Protein AF-A0A9E1KNC7-F1 (afdb_monomer_lite)

Foldseek 3Di:
DDDDDDDDPVPDDLQRADKAWDWDFDDPVDTPDIDIDIHHSQNYVVSVVVVVVVVVCCVPVNPPPD

Radius of gyration: 16.57 Å; chains: 1; bounding box: 32×22×59 Å

pLDDT: mean 79.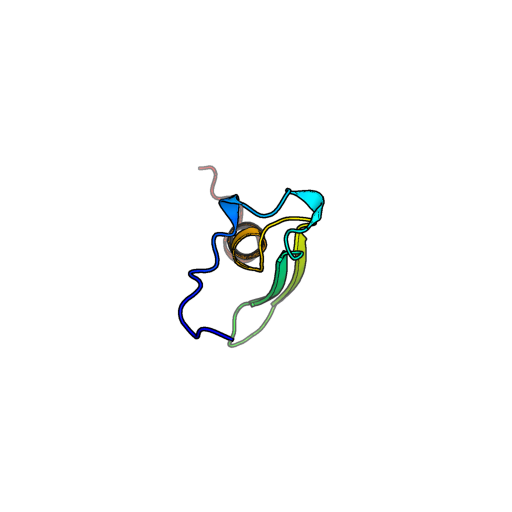11, std 18.34, range [42.25, 98.06]

Structure (mmCIF, N/CA/C/O backbone):
data_AF-A0A9E1KNC7-F1
#
_entry.id   AF-A0A9E1KNC7-F1
#
loop_
_atom_site.group_PDB
_atom_site.id
_atom_site.type_symbol
_atom_site.label_atom_id
_atom_site.label_alt_id
_atom_site.label_comp_id
_atom_site.label_asym_id
_atom_site.label_entity_id
_atom_site.label_seq_id
_atom_site.pdbx_PDB_ins_code
_atom_site.Cartn_x
_atom_site.Cartn_y
_atom_site.Cartn_z
_atom_site.occupancy
_atom_site.B_iso_or_equiv
_atom_site.auth_seq_id
_atom_site.auth_comp_id
_atom_site.auth_asym_id
_atom_site.auth_atom_id
_atom_site.pdbx_PDB_model_num
ATOM 1 N N . ILE A 1 1 ? 7.308 -12.715 -37.445 1.00 48.66 1 ILE A N 1
ATOM 2 C CA . ILE A 1 1 ? 7.774 -12.275 -36.109 1.00 48.66 1 ILE A CA 1
ATOM 3 C C . ILE A 1 1 ? 7.794 -13.496 -35.201 1.00 48.66 1 ILE A C 1
ATOM 5 O O . ILE A 1 1 ? 6.757 -14.125 -35.043 1.00 48.66 1 ILE A O 1
ATOM 9 N N . ALA A 1 2 ? 8.987 -13.929 -34.787 1.00 43.28 2 ALA A N 1
ATOM 10 C CA . ALA A 1 2 ? 9.199 -15.182 -34.060 1.00 43.28 2 ALA A CA 1
ATOM 11 C C . ALA A 1 2 ? 8.685 -15.081 -32.614 1.00 43.28 2 ALA A C 1
ATOM 13 O O . ALA A 1 2 ? 8.768 -14.028 -31.993 1.00 43.28 2 ALA A O 1
ATOM 14 N N . GLN A 1 3 ? 8.125 -16.177 -32.106 1.00 52.06 3 GLN A N 1
ATOM 15 C CA . GLN A 1 3 ? 7.228 -16.209 -30.945 1.00 52.06 3 GLN A CA 1
ATOM 16 C C . GLN A 1 3 ? 7.918 -16.680 -29.648 1.00 52.06 3 GLN A C 1
ATOM 18 O O . GLN A 1 3 ? 7.277 -17.321 -28.822 1.00 52.06 3 GLN A O 1
ATOM 23 N N . ASN A 1 4 ? 9.224 -16.422 -29.484 1.00 56.50 4 ASN A N 1
ATOM 24 C CA . ASN A 1 4 ? 10.006 -16.998 -28.378 1.00 56.50 4 ASN A CA 1
ATOM 25 C C . ASN A 1 4 ? 11.081 -16.069 -27.776 1.00 56.50 4 ASN A C 1
ATOM 27 O O . ASN A 1 4 ? 12.107 -16.543 -27.293 1.00 56.50 4 ASN A O 1
ATOM 31 N N . GLU A 1 5 ? 10.871 -14.753 -27.807 1.00 57.78 5 GLU A N 1
ATOM 32 C CA . GLU A 1 5 ? 11.759 -13.806 -27.120 1.00 57.78 5 GLU A CA 1
ATOM 33 C C . GLU A 1 5 ? 11.464 -13.837 -25.611 1.00 57.78 5 GLU A C 1
ATOM 35 O O . GLU A 1 5 ? 10.400 -13.413 -25.155 1.00 57.78 5 GLU A O 1
ATOM 40 N N . VAL A 1 6 ? 12.402 -14.374 -24.828 1.00 56.38 6 VAL A N 1
ATOM 41 C CA . VAL A 1 6 ? 12.373 -14.300 -23.363 1.00 56.38 6 VAL A CA 1
ATOM 42 C C . VAL A 1 6 ? 12.675 -12.857 -22.974 1.00 56.38 6 VAL A C 1
ATOM 44 O O . VAL A 1 6 ? 13.801 -12.392 -23.136 1.00 56.38 6 VAL A O 1
ATOM 47 N N . TYR A 1 7 ? 11.663 -12.147 -22.477 1.00 54.09 7 TYR A N 1
ATOM 48 C CA . TYR A 1 7 ? 11.796 -10.776 -21.988 1.00 54.09 7 TYR A CA 1
ATOM 49 C C . TYR A 1 7 ? 12.770 -10.748 -20.802 1.00 54.09 7 TYR A C 1
ATOM 51 O O . TYR A 1 7 ? 12.450 -11.211 -19.707 1.00 54.09 7 TYR A O 1
ATOM 59 N N . LYS A 1 8 ? 13.975 -10.228 -21.025 1.00 52.94 8 LYS A N 1
ATOM 60 C CA . LYS A 1 8 ? 14.976 -10.005 -19.984 1.00 52.94 8 LYS A CA 1
ATOM 61 C C . LYS A 1 8 ? 14.910 -8.553 -19.537 1.00 52.94 8 LYS A C 1
ATOM 63 O O . LYS A 1 8 ? 15.468 -7.669 -20.177 1.00 52.94 8 LYS A O 1
ATOM 68 N N . GLU A 1 9 ? 14.219 -8.297 -18.428 1.00 54.91 9 GLU A N 1
ATOM 69 C CA . GLU A 1 9 ? 14.144 -6.955 -17.818 1.00 54.91 9 GLU A CA 1
ATOM 70 C C . GLU A 1 9 ? 15.526 -6.373 -17.465 1.00 54.91 9 GLU A C 1
ATOM 72 O O . GLU A 1 9 ? 15.685 -5.157 -17.357 1.00 54.91 9 GLU A O 1
ATOM 77 N N . GLU A 1 10 ? 16.533 -7.235 -17.311 1.00 56.47 10 GLU A N 1
ATOM 78 C CA . GLU A 1 10 ? 17.934 -6.866 -17.092 1.00 56.47 10 GLU A CA 1
ATOM 79 C C . GLU A 1 10 ? 18.568 -6.113 -18.276 1.00 56.47 10 GLU A C 1
ATOM 81 O O . GLU A 1 10 ? 19.417 -5.253 -18.043 1.00 56.47 10 GLU A O 1
ATOM 86 N N . ASP A 1 11 ? 18.094 -6.336 -19.507 1.00 55.69 11 ASP A N 1
ATOM 87 C CA . ASP A 1 11 ? 18.633 -5.715 -20.729 1.00 55.69 11 ASP A CA 1
ATOM 88 C C . ASP A 1 11 ? 17.942 -4.381 -21.088 1.00 55.69 11 ASP A C 1
ATOM 90 O O . ASP A 1 11 ? 18.339 -3.674 -22.019 1.00 55.69 11 ASP A O 1
ATOM 94 N N . VAL A 1 12 ? 16.911 -3.996 -20.329 1.00 56.75 12 VAL A N 1
ATOM 95 C CA . VAL A 1 12 ? 16.210 -2.719 -20.481 1.00 56.75 12 VAL A CA 1
ATOM 96 C C . VAL A 1 12 ? 16.893 -1.682 -19.591 1.00 56.75 12 VAL A C 1
ATOM 98 O O . VAL A 1 12 ? 16.895 -1.808 -18.363 1.00 56.75 12 VAL A O 1
ATOM 101 N N . ALA A 1 13 ? 17.473 -0.641 -20.207 1.00 56.09 13 ALA A N 1
ATOM 102 C CA . ALA A 1 13 ? 18.085 0.476 -19.483 1.00 56.09 13 ALA A CA 1
ATOM 103 C C . ALA A 1 13 ? 17.139 0.969 -18.377 1.00 56.09 13 ALA A C 1
ATOM 105 O O . ALA A 1 13 ? 15.947 1.106 -18.624 1.00 56.09 13 ALA A O 1
ATOM 106 N N . GLU A 1 14 ? 17.660 1.254 -17.183 1.00 53.19 14 GLU A N 1
ATOM 107 C CA . GLU A 1 14 ? 16.888 1.561 -15.964 1.00 53.19 14 GLU A CA 1
ATOM 108 C C . GLU A 1 14 ? 15.733 2.561 -16.202 1.00 53.19 14 GLU A C 1
ATOM 110 O O . GLU A 1 14 ? 14.608 2.345 -15.765 1.00 53.19 14 GLU A O 1
ATOM 115 N N . ARG A 1 15 ? 15.973 3.580 -17.037 1.00 51.31 15 ARG A N 1
ATOM 116 C CA . ARG A 1 15 ? 15.007 4.604 -17.496 1.00 51.31 15 ARG A CA 1
ATOM 117 C C . ARG A 1 15 ? 13.846 4.123 -18.388 1.00 51.31 15 ARG A C 1
ATOM 119 O O . ARG A 1 15 ? 12.942 4.898 -18.674 1.00 51.31 15 ARG A O 1
ATOM 126 N N . HIS A 1 16 ? 13.897 2.895 -18.890 1.00 57.41 16 HIS A N 1
ATOM 127 C CA . HIS A 1 16 ? 12.861 2.258 -19.709 1.00 57.41 16 HIS A CA 1
ATOM 128 C C . HIS A 1 16 ? 12.099 1.169 -18.940 1.00 57.41 16 HIS A C 1
ATOM 130 O O . HIS A 1 16 ? 11.194 0.551 -19.502 1.00 57.41 16 HIS A O 1
ATOM 136 N N . ARG A 1 17 ? 12.428 0.933 -17.663 1.00 67.31 17 ARG A N 1
ATOM 137 C CA . ARG A 1 17 ? 11.671 0.011 -16.812 1.00 67.31 17 ARG A CA 1
ATOM 138 C C . ARG A 1 17 ? 10.312 0.612 -16.469 1.00 67.31 17 ARG A C 1
ATOM 140 O O . AR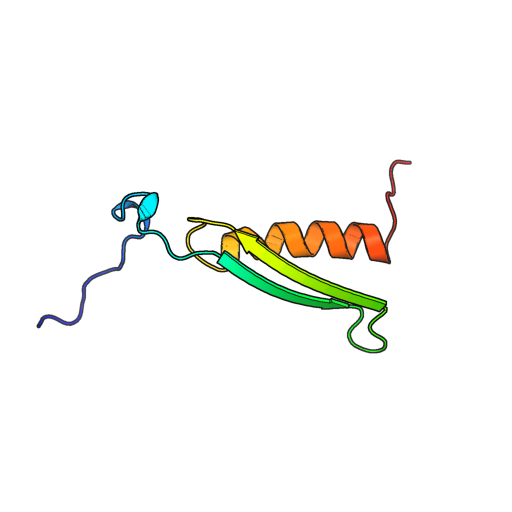G A 1 17 ? 10.203 1.789 -16.126 1.00 67.31 17 ARG A O 1
ATOM 147 N N . HIS A 1 18 ? 9.268 -0.208 -16.532 1.00 70.69 18 HIS A N 1
ATOM 148 C CA . HIS A 1 18 ? 7.929 0.209 -16.131 1.00 70.69 18 HIS A CA 1
ATOM 149 C C . HIS A 1 18 ? 7.911 0.653 -14.661 1.00 70.69 18 HIS A C 1
ATOM 151 O O . HIS A 1 18 ? 8.582 0.066 -13.807 1.00 70.69 18 HIS A O 1
ATOM 157 N N . HIS A 1 19 ? 7.133 1.692 -14.359 1.00 80.38 19 HIS A N 1
ATOM 158 C CA . HIS A 1 19 ? 6.898 2.113 -12.981 1.00 80.38 19 HIS A CA 1
ATOM 159 C C . HIS A 1 19 ? 6.157 1.011 -12.217 1.00 80.38 19 HIS A C 1
ATOM 161 O O . HIS A 1 19 ? 5.231 0.386 -12.740 1.00 80.38 19 HIS A O 1
ATOM 167 N N . GLY A 1 20 ? 6.557 0.774 -10.972 1.00 86.06 20 GLY A N 1
ATOM 168 C CA . GLY A 1 20 ? 5.850 -0.129 -10.080 1.00 86.06 20 GLY A CA 1
ATOM 169 C C . GLY A 1 20 ? 4.687 0.586 -9.420 1.00 86.06 20 GLY A C 1
ATOM 170 O O . GLY A 1 20 ? 4.911 1.391 -8.528 1.00 86.06 20 GLY A O 1
ATOM 171 N N . LEU A 1 21 ? 3.457 0.296 -9.836 1.00 87.81 21 LEU A N 1
ATOM 172 C CA . LEU A 1 21 ? 2.249 0.783 -9.169 1.00 87.81 21 LEU A CA 1
ATOM 173 C C . LEU A 1 21 ? 1.626 -0.343 -8.340 1.00 87.81 21 LEU A C 1
ATOM 175 O O . LEU A 1 21 ? 1.470 -1.464 -8.828 1.00 87.81 21 LEU A O 1
ATOM 179 N N . PHE A 1 22 ? 1.244 -0.040 -7.102 1.00 91.94 22 PHE A N 1
ATOM 180 C CA . PHE A 1 22 ? 0.512 -0.960 -6.238 1.00 91.94 22 PHE A CA 1
ATOM 181 C C . PHE A 1 22 ? -0.497 -0.208 -5.368 1.00 91.94 22 PHE A C 1
ATOM 183 O O . PHE A 1 22 ? -0.179 0.831 -4.793 1.00 91.94 22 PHE A O 1
ATOM 190 N N . ILE A 1 23 ? -1.713 -0.743 -5.272 1.00 95.44 23 ILE A N 1
ATOM 191 C CA . ILE A 1 23 ? -2.796 -0.204 -4.446 1.00 95.44 23 ILE A CA 1
ATOM 192 C C . ILE A 1 23 ? -3.284 -1.328 -3.536 1.00 95.44 23 ILE A C 1
ATOM 194 O O . ILE A 1 23 ? -3.505 -2.444 -4.005 1.00 95.44 23 ILE A O 1
ATOM 198 N N . ALA A 1 24 ? -3.456 -1.035 -2.250 1.00 96.50 24 ALA A N 1
ATOM 199 C CA . ALA A 1 24 ? -3.955 -1.995 -1.272 1.00 96.50 24 ALA A CA 1
ATOM 200 C C . ALA A 1 24 ? -4.760 -1.317 -0.165 1.00 96.50 24 ALA A C 1
ATOM 202 O O . ALA A 1 24 ? -4.617 -0.122 0.089 1.00 96.50 24 ALA A O 1
ATOM 203 N N . PHE A 1 25 ? -5.583 -2.109 0.514 1.00 97.94 25 PHE A N 1
ATOM 204 C CA . PHE A 1 25 ? -6.290 -1.725 1.728 1.00 97.94 25 PHE A CA 1
ATOM 205 C C . PHE A 1 25 ? -6.328 -2.910 2.697 1.00 97.94 25 PHE A C 1
ATOM 207 O O . PHE A 1 25 ? -6.244 -4.061 2.266 1.00 97.94 25 PHE A O 1
ATOM 214 N N . ALA A 1 26 ? -6.430 -2.632 3.996 1.00 97.69 26 ALA A N 1
ATOM 215 C CA . ALA A 1 26 ? -6.480 -3.665 5.030 1.00 97.69 26 ALA A CA 1
ATOM 216 C C . ALA A 1 26 ? -7.120 -3.148 6.337 1.00 97.69 26 ALA A C 1
ATOM 218 O O . ALA A 1 26 ? -7.105 -1.934 6.571 1.00 97.69 26 ALA A O 1
ATOM 219 N N . PRO A 1 27 ? -7.638 -4.037 7.212 1.00 97.06 27 PRO A N 1
ATOM 220 C CA . PRO A 1 27 ? -7.988 -5.451 6.971 1.00 97.06 27 PRO A CA 1
ATOM 221 C C . PRO A 1 27 ? -9.073 -5.624 5.893 1.00 97.06 27 PRO A C 1
ATOM 223 O O . PRO A 1 27 ? -9.710 -4.646 5.512 1.00 97.06 27 PRO A O 1
ATOM 226 N N . ILE A 1 28 ? -9.297 -6.842 5.383 1.00 96.88 28 ILE A N 1
ATOM 227 C CA . ILE A 1 28 ? -10.270 -7.054 4.293 1.00 96.88 28 ILE A CA 1
ATOM 228 C C . ILE A 1 28 ? -11.724 -6.983 4.778 1.00 96.88 28 ILE A C 1
ATOM 230 O O . ILE A 1 28 ? -12.586 -6.479 4.062 1.00 96.88 28 ILE A O 1
ATOM 234 N N . GLU A 1 29 ? -11.991 -7.430 6.004 1.00 97.75 29 GLU A N 1
ATOM 235 C CA . GLU A 1 29 ? -13.331 -7.466 6.594 1.00 97.75 29 GLU A CA 1
ATOM 236 C C . GLU A 1 29 ? -13.801 -6.086 7.070 1.00 97.75 29 GLU A C 1
ATOM 238 O O . GLU A 1 29 ? -14.992 -5.785 7.019 1.00 97.75 29 GLU A O 1
ATOM 243 N N . ALA A 1 30 ? -12.874 -5.245 7.536 1.00 97.19 30 ALA A N 1
ATOM 244 C CA . ALA A 1 30 ? -13.157 -3.898 8.028 1.00 97.19 30 ALA A CA 1
ATOM 245 C C . ALA A 1 30 ? -11.968 -2.965 7.742 1.00 97.19 30 ALA A C 1
ATOM 247 O O . ALA A 1 30 ? -11.162 -2.730 8.641 1.00 97.19 30 ALA A O 1
ATOM 248 N N . PRO A 1 31 ? -11.824 -2.451 6.506 1.00 98.00 31 PRO A N 1
ATOM 249 C CA . PRO A 1 31 ? -10.661 -1.661 6.110 1.00 98.00 31 PRO A CA 1
ATOM 250 C C . PRO A 1 31 ? -10.470 -0.414 6.976 1.00 98.00 31 PRO A C 1
ATOM 252 O O . PRO A 1 31 ? -11.387 0.391 7.129 1.00 98.00 31 PRO A O 1
ATOM 255 N N . THR A 1 32 ? -9.262 -0.230 7.507 1.00 97.62 32 THR A N 1
ATOM 256 C CA . THR A 1 32 ? -8.888 0.940 8.323 1.00 97.62 32 THR A CA 1
ATOM 257 C C . THR A 1 32 ? -7.800 1.792 7.673 1.00 97.62 32 THR A C 1
ATOM 259 O O . THR A 1 32 ? -7.587 2.930 8.085 1.00 97.62 32 THR A O 1
ATOM 262 N N . ILE A 1 33 ? -7.133 1.267 6.641 1.00 97.75 33 ILE A N 1
ATOM 263 C CA . ILE A 1 33 ? -6.139 1.974 5.835 1.00 97.75 33 ILE A CA 1
ATOM 264 C C . ILE A 1 33 ? -6.255 1.570 4.362 1.00 97.75 33 ILE A C 1
ATOM 266 O O . ILE A 1 33 ? -6.504 0.406 4.044 1.00 97.75 33 ILE A O 1
ATOM 270 N N . ALA A 1 34 ? -6.042 2.536 3.466 1.00 98.06 34 ALA A N 1
ATOM 271 C CA . ALA A 1 34 ? -5.840 2.325 2.037 1.00 98.06 34 ALA A CA 1
ATOM 272 C C . ALA A 1 34 ? -4.599 3.105 1.582 1.00 98.06 34 ALA A C 1
ATOM 274 O O . ALA A 1 34 ? -4.383 4.237 2.015 1.00 98.06 34 ALA A O 1
ATOM 275 N N . ILE A 1 35 ? -3.788 2.503 0.715 1.00 96.62 35 ILE A N 1
ATOM 276 C CA . ILE A 1 35 ? -2.530 3.070 0.224 1.00 96.62 35 ILE A CA 1
ATOM 277 C C . ILE A 1 35 ? -2.402 2.900 -1.288 1.00 96.62 35 ILE A C 1
ATOM 279 O O . ILE A 1 35 ? -2.843 1.902 -1.858 1.00 96.62 35 ILE A O 1
ATOM 283 N N . ALA A 1 36 ? -1.744 3.869 -1.920 1.00 96.00 36 ALA A N 1
ATOM 284 C CA . ALA A 1 36 ? -1.287 3.805 -3.301 1.00 96.00 36 ALA A CA 1
ATOM 285 C C . ALA A 1 36 ? 0.211 4.125 -3.325 1.00 96.00 36 ALA A C 1
ATOM 287 O O . ALA A 1 36 ? 0.633 5.159 -2.808 1.00 96.00 36 ALA A O 1
ATOM 288 N N . ILE A 1 37 ? 1.012 3.229 -3.899 1.00 93.00 37 ILE A N 1
ATOM 289 C CA . ILE A 1 37 ? 2.468 3.350 -3.975 1.00 93.00 37 ILE A CA 1
ATOM 290 C C . ILE A 1 37 ? 2.889 3.317 -5.435 1.00 93.00 37 ILE A C 1
ATOM 292 O O . ILE A 1 37 ? 2.518 2.403 -6.172 1.00 93.00 37 ILE A O 1
ATOM 296 N N . ILE A 1 38 ? 3.705 4.297 -5.815 1.00 91.69 38 ILE A N 1
ATOM 297 C CA . ILE A 1 38 ? 4.416 4.335 -7.086 1.00 91.69 38 ILE A CA 1
ATOM 298 C C . ILE A 1 38 ? 5.922 4.253 -6.826 1.00 91.69 38 ILE A C 1
ATOM 300 O O . ILE A 1 38 ? 6.462 4.989 -6.004 1.00 91.69 38 ILE A O 1
ATOM 304 N N . VAL A 1 39 ? 6.593 3.342 -7.523 1.00 89.00 39 VAL A N 1
ATOM 305 C CA . VAL A 1 39 ? 8.050 3.222 -7.569 1.00 89.00 39 VAL A CA 1
ATOM 306 C C . VAL A 1 39 ? 8.486 3.543 -8.990 1.00 89.00 39 VAL A C 1
ATOM 308 O O . VAL A 1 39 ? 8.271 2.757 -9.919 1.00 89.00 39 VAL A O 1
ATOM 311 N N . GLU A 1 40 ? 9.069 4.723 -9.170 1.00 85.38 40 GLU A N 1
ATOM 312 C CA . GLU A 1 40 ? 9.597 5.150 -10.463 1.00 85.38 40 GLU A CA 1
ATOM 313 C C . GLU A 1 40 ? 10.709 4.199 -10.918 1.00 85.38 40 GLU A C 1
ATOM 315 O O . GLU A 1 40 ? 11.542 3.772 -10.123 1.00 85.38 40 GLU A O 1
ATOM 320 N N . ASN A 1 41 ? 10.689 3.833 -12.202 1.00 79.75 41 ASN A N 1
ATOM 321 C CA . ASN A 1 41 ? 11.667 2.938 -12.840 1.00 79.75 41 ASN A CA 1
ATOM 322 C C . ASN A 1 41 ? 11.861 1.566 -12.143 1.00 79.75 41 ASN A C 1
ATOM 324 O O . ASN A 1 41 ? 12.866 0.890 -12.355 1.00 79.75 41 ASN A O 1
ATOM 328 N N . 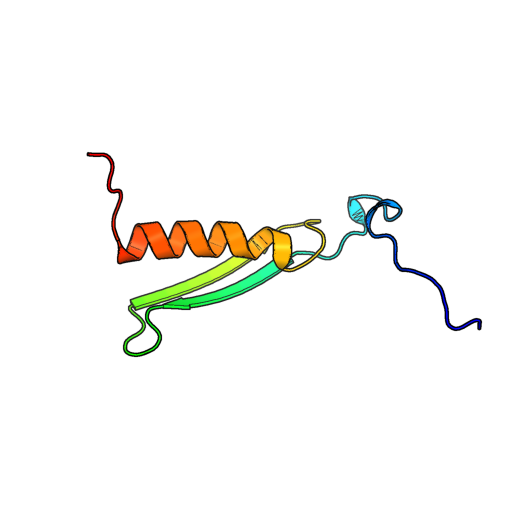GLY A 1 42 ? 10.894 1.138 -11.320 1.00 66.56 42 GLY A N 1
ATOM 329 C CA . GLY A 1 42 ? 11.034 -0.000 -10.407 1.00 66.56 42 GLY A CA 1
ATOM 330 C C . GLY A 1 42 ? 10.920 -1.399 -11.021 1.00 66.56 42 GLY A C 1
ATOM 331 O O . GLY A 1 42 ? 11.102 -2.372 -10.298 1.00 66.56 42 GLY A O 1
ATOM 332 N N . GLY A 1 43 ? 10.617 -1.539 -12.315 1.00 69.31 43 GLY A N 1
ATOM 333 C CA . GLY A 1 43 ? 10.444 -2.861 -12.937 1.00 69.31 43 GLY A CA 1
ATOM 334 C C . GLY A 1 43 ? 9.135 -3.557 -12.537 1.00 69.31 43 GLY A C 1
ATOM 335 O O . GLY A 1 43 ? 9.094 -4.770 -12.382 1.00 69.31 43 GLY A O 1
ATOM 336 N N . GLY A 1 44 ? 8.054 -2.791 -12.344 1.00 71.56 44 GLY A N 1
ATOM 337 C CA . GLY A 1 44 ? 6.716 -3.332 -12.063 1.00 71.56 44 GLY A CA 1
ATOM 338 C C . GLY A 1 44 ? 6.325 -3.413 -10.578 1.00 71.56 44 GLY A C 1
ATOM 339 O O . GLY A 1 44 ? 7.032 -2.944 -9.685 1.00 71.56 44 GLY A O 1
ATOM 340 N N . SER A 1 45 ? 5.124 -3.940 -10.294 1.00 74.50 45 SER A N 1
ATOM 341 C CA . SER A 1 45 ? 4.495 -3.864 -8.955 1.00 74.50 45 SER A CA 1
ATOM 342 C C . SER A 1 45 ? 5.250 -4.631 -7.861 1.00 74.50 45 SER A C 1
ATOM 344 O O . SER A 1 45 ? 5.049 -4.372 -6.669 1.00 74.50 45 SER A O 1
ATOM 346 N N . SER A 1 46 ? 6.138 -5.549 -8.248 1.00 83.56 46 SER A N 1
ATOM 347 C CA . SER A 1 46 ? 7.015 -6.313 -7.357 1.00 83.56 46 SER A CA 1
ATOM 348 C C . SER A 1 46 ? 7.916 -5.408 -6.509 1.00 83.56 46 SER A C 1
ATOM 350 O O . SER A 1 46 ? 8.181 -5.740 -5.357 1.00 83.56 46 SER A O 1
ATOM 352 N N . ALA A 1 47 ? 8.308 -4.236 -7.020 1.00 86.31 47 ALA A N 1
ATOM 353 C CA . ALA A 1 47 ? 9.069 -3.244 -6.263 1.00 86.31 47 ALA A CA 1
ATOM 354 C C . ALA A 1 47 ? 8.220 -2.504 -5.210 1.00 86.31 47 ALA A C 1
ATOM 356 O O . ALA A 1 47 ? 8.712 -2.166 -4.135 1.00 86.31 47 ALA A O 1
ATOM 357 N N . ALA A 1 48 ? 6.934 -2.273 -5.492 1.00 89.69 48 ALA A N 1
ATOM 358 C CA . ALA A 1 48 ? 6.028 -1.522 -4.618 1.00 89.69 48 ALA A CA 1
ATOM 359 C C . ALA A 1 48 ? 5.388 -2.390 -3.514 1.00 89.69 48 ALA A C 1
ATOM 361 O O . ALA A 1 48 ? 5.078 -1.902 -2.425 1.00 89.69 48 ALA A O 1
ATOM 362 N N . THR A 1 49 ? 5.222 -3.692 -3.765 1.00 91.50 49 THR A N 1
ATOM 363 C CA . THR A 1 49 ? 4.502 -4.615 -2.868 1.00 91.50 49 THR A CA 1
ATOM 364 C C . THR A 1 49 ? 5.170 -4.784 -1.485 1.00 91.50 49 THR A C 1
ATOM 366 O O . THR A 1 49 ? 4.466 -4.693 -0.476 1.00 91.50 49 THR A O 1
ATOM 369 N N . PRO A 1 50 ? 6.504 -4.969 -1.360 1.00 93.38 50 PRO A N 1
ATOM 370 C CA . PRO A 1 50 ? 7.155 -5.083 -0.050 1.00 93.38 50 PRO A CA 1
ATOM 371 C C . PRO A 1 50 ? 7.064 -3.804 0.792 1.00 93.38 50 PRO A C 1
ATOM 373 O O . PRO A 1 50 ? 7.030 -3.878 2.020 1.00 93.38 50 PRO A O 1
ATOM 376 N N . ILE A 1 51 ? 7.010 -2.635 0.143 1.00 93.44 51 ILE A N 1
ATOM 377 C CA . ILE A 1 51 ? 6.832 -1.341 0.815 1.00 93.44 51 ILE A CA 1
ATOM 378 C C . ILE A 1 51 ? 5.411 -1.253 1.376 1.00 93.44 51 ILE A C 1
ATOM 380 O O . ILE A 1 51 ? 5.236 -0.953 2.555 1.00 93.44 51 ILE A O 1
ATOM 384 N N . ALA A 1 52 ? 4.410 -1.593 0.557 1.00 94.75 52 ALA A N 1
ATOM 385 C CA . ALA A 1 52 ? 3.012 -1.627 0.972 1.00 94.75 52 ALA A CA 1
ATOM 386 C C . ALA A 1 52 ? 2.793 -2.535 2.185 1.00 94.75 52 ALA A C 1
ATOM 388 O O . ALA A 1 52 ? 2.125 -2.138 3.138 1.00 94.75 52 ALA A O 1
ATOM 389 N N . ARG A 1 53 ? 3.423 -3.717 2.184 1.00 95.31 53 ARG A N 1
ATOM 390 C CA . ARG A 1 53 ? 3.382 -4.639 3.320 1.00 95.31 53 ARG A CA 1
ATOM 391 C C . ARG A 1 53 ? 3.924 -4.003 4.597 1.00 95.31 53 ARG A C 1
ATOM 393 O O . ARG A 1 53 ? 3.228 -4.030 5.598 1.00 95.31 53 ARG A O 1
ATOM 400 N N . LYS A 1 54 ? 5.124 -3.414 4.565 1.00 95.88 54 LYS A N 1
ATOM 401 C CA . LYS A 1 54 ? 5.721 -2.789 5.759 1.00 95.88 54 LYS A CA 1
ATOM 402 C C . LYS A 1 54 ? 4.823 -1.697 6.342 1.00 95.88 54 LYS A C 1
ATOM 404 O O . LYS A 1 54 ? 4.616 -1.675 7.545 1.00 95.88 54 LYS A O 1
ATOM 409 N N . VAL A 1 55 ? 4.262 -0.832 5.494 1.00 95.81 55 VAL A N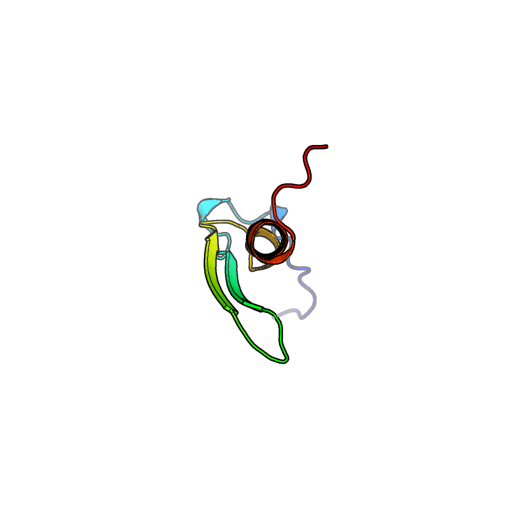 1
ATOM 410 C CA . VAL A 1 55 ? 3.362 0.247 5.936 1.00 95.81 55 VAL A CA 1
ATOM 411 C C . VAL A 1 55 ? 2.101 -0.315 6.594 1.00 95.81 55 VAL A C 1
ATOM 413 O O . VAL A 1 55 ? 1.718 0.141 7.669 1.00 95.81 55 VAL A O 1
ATOM 416 N N . ILE A 1 56 ? 1.465 -1.306 5.963 1.00 96.44 56 ILE A N 1
ATOM 417 C CA . ILE A 1 56 ? 0.251 -1.933 6.496 1.00 96.44 56 ILE A CA 1
ATOM 418 C C . ILE A 1 56 ? 0.554 -2.696 7.792 1.00 96.44 56 ILE A C 1
ATOM 420 O O . ILE A 1 56 ? -0.196 -2.549 8.753 1.00 96.44 56 ILE A O 1
ATOM 424 N N . ASP A 1 57 ? 1.651 -3.456 7.846 1.00 95.94 57 ASP A N 1
ATOM 425 C CA . ASP A 1 57 ? 2.067 -4.204 9.036 1.00 95.94 57 ASP A CA 1
ATOM 426 C C . ASP A 1 57 ? 2.320 -3.238 10.208 1.00 95.94 57 ASP A C 1
ATOM 428 O O . ASP A 1 57 ? 1.748 -3.425 11.279 1.00 95.94 57 ASP A O 1
ATOM 432 N N . THR A 1 58 ? 3.074 -2.152 9.998 1.00 95.75 58 THR A N 1
ATOM 433 C CA . THR A 1 58 ? 3.296 -1.120 11.027 1.00 95.75 58 THR A CA 1
ATOM 434 C C . THR A 1 58 ? 1.988 -0.460 11.472 1.00 95.75 58 THR A C 1
ATOM 436 O O . THR A 1 58 ? 1.803 -0.218 12.662 1.00 95.75 58 THR A O 1
ATOM 439 N N . TRP A 1 59 ? 1.059 -0.184 10.551 1.00 95.25 59 TRP A N 1
ATOM 440 C CA . TRP A 1 59 ? -0.229 0.429 10.893 1.00 95.25 59 TRP A CA 1
ATOM 441 C C . TRP A 1 59 ? -1.127 -0.495 11.725 1.00 95.25 59 TRP A C 1
ATOM 443 O O . TRP A 1 59 ? -1.745 -0.050 12.689 1.00 95.25 59 TRP A O 1
ATOM 453 N N . LEU A 1 60 ? -1.217 -1.775 11.351 1.00 94.69 60 LEU A N 1
ATOM 454 C CA . LEU A 1 60 ? -2.134 -2.727 11.981 1.00 94.69 60 LEU A CA 1
ATOM 455 C C . LEU A 1 60 ? -1.574 -3.359 13.254 1.00 94.69 60 LEU A C 1
ATOM 457 O O . LEU A 1 60 ? -2.342 -3.662 14.165 1.00 94.69 60 LEU A O 1
ATOM 461 N N . LEU A 1 61 ? -0.264 -3.599 13.302 1.00 93.19 61 LEU A N 1
ATOM 462 C CA . LEU A 1 61 ? 0.389 -4.333 14.388 1.00 93.19 61 LEU A CA 1
ATOM 463 C C . LEU A 1 61 ? 1.146 -3.406 15.351 1.00 93.19 61 LEU A C 1
ATOM 465 O O . LEU A 1 61 ? 1.449 -3.816 16.471 1.00 93.19 61 LEU A O 1
ATOM 469 N N . GLY A 1 62 ? 1.413 -2.160 14.942 1.00 80.44 62 GLY A N 1
ATOM 470 C CA . GLY A 1 62 ? 2.286 -1.233 15.660 1.00 80.44 62 GLY A CA 1
ATOM 471 C C . GLY A 1 62 ? 3.771 -1.596 15.531 1.00 8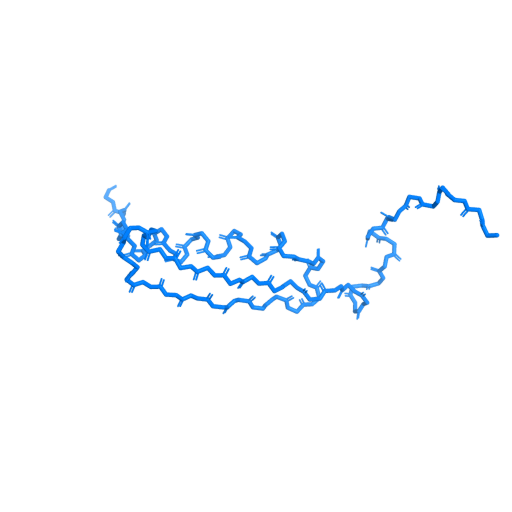0.44 62 GLY A C 1
ATOM 472 O O . GLY A 1 62 ? 4.133 -2.689 15.094 1.00 80.44 62 GLY A O 1
ATOM 473 N N . ASP A 1 63 ? 4.658 -0.680 15.929 1.00 66.06 63 ASP A N 1
ATOM 474 C CA . ASP A 1 63 ? 6.091 -0.973 16.050 1.00 66.06 63 ASP A CA 1
ATOM 475 C C . ASP A 1 63 ? 6.332 -1.841 17.294 1.00 66.06 63 ASP A C 1
ATOM 477 O O . ASP A 1 63 ? 6.533 -1.339 18.400 1.00 66.06 63 ASP A O 1
ATOM 481 N N . THR A 1 64 ? 6.339 -3.164 17.133 1.00 57.19 64 THR A N 1
ATOM 482 C CA . THR A 1 64 ? 6.801 -4.083 18.182 1.00 57.19 64 THR A CA 1
ATOM 483 C C . THR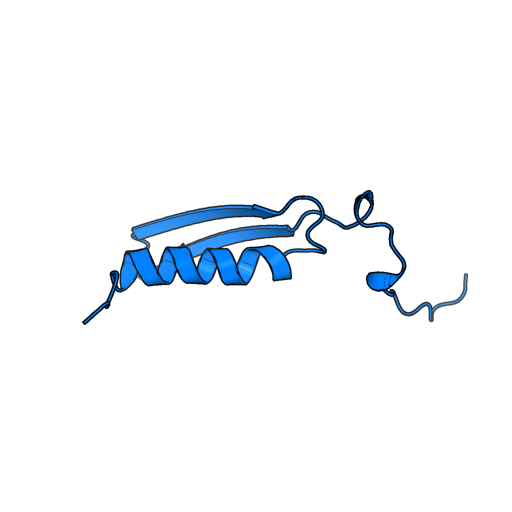 A 1 64 ? 8.332 -4.099 18.224 1.00 57.19 64 THR A C 1
ATOM 485 O O . THR A 1 64 ? 8.966 -5.077 17.837 1.00 57.19 64 THR A O 1
ATOM 488 N N . HIS A 1 65 ? 8.938 -2.998 18.665 1.00 55.16 65 HIS A N 1
ATOM 489 C CA . HIS A 1 65 ? 10.301 -3.009 19.194 1.00 55.16 65 HIS A CA 1
ATOM 490 C C . HIS A 1 65 ? 10.195 -3.171 20.715 1.00 55.16 65 HIS A C 1
ATOM 492 O O . HIS A 1 65 ? 10.072 -2.188 21.445 1.00 55.16 65 HIS A O 1
ATOM 498 N N . GLY A 1 66 ? 10.164 -4.427 21.165 1.00 42.25 66 GLY A N 1
ATOM 499 C CA . GLY A 1 66 ? 10.292 -4.843 22.563 1.00 42.25 66 GLY A CA 1
ATOM 500 C C . GLY A 1 66 ? 11.496 -5.753 22.726 1.00 42.25 66 GLY A C 1
ATOM 501 O O . GLY A 1 66 ? 11.764 -6.523 21.775 1.00 42.25 66 GLY A O 1
#

Secondary structure (DSSP, 8-state):
--S-----GGGS-GGGSPPEEEEEEE-SSS--EEEEEEETT-SSHHHHHHHHHHHHHHHHH-----

Sequence (66 aa):
IAQNEVYKEEDVAERHRHHGLFIAFAPIEAPTIAIAIIVENGGGSSAATPIARKVIDTWLLGDTHG